Protein AF-R6FFI5-F1 (afdb_monomer_lite)

Secondary structure (DSSP, 8-state):
--SEEEEEEE--SS--TTTT-HHHH-SEEEEEETTS-HHHHHHHHHHHHTT--SSTT---GGGEEEEEEETTEEEEEESSPPPGGG-----TT-EEE---HHHHHHHSSSSPEEE------HHHHHHH--

Radius of gyration: 14.9 Å; chains: 1; bounding box: 35×37×43 Å

Sequence (130 aa):
MRNFELGFVLRSAGSDCSNNGPTSKYDFLYVFRESVSKEQIREWLKEKSAKNTGDRFDALEDKCVYLKKSNNYVWAEMVFKRPDNEGHYCAGGNYICSSDASFIDMVGHSYPISVHDRFETWPEYNALSI

pLDDT: mean 76.28, std 14.96, range [39.16, 94.0]

Structure (mmCIF, N/CA/C/O backbone):
data_AF-R6FFI5-F1
#
_entry.id   AF-R6FFI5-F1
#
loop_
_atom_site.group_PDB
_atom_site.id
_atom_site.type_symbol
_atom_site.label_atom_id
_atom_site.label_alt_id
_atom_site.label_comp_id
_atom_site.label_asym_id
_atom_site.label_entity_id
_atom_site.label_seq_id
_atom_site.pdbx_PDB_ins_code
_atom_site.Cartn_x
_atom_site.Cartn_y
_atom_site.Cartn_z
_atom_site.occupancy
_atom_site.B_iso_or_equiv
_atom_site.auth_seq_id
_atom_site.auth_comp_id
_atom_site.auth_asym_id
_atom_site.auth_atom_id
_atom_site.pdbx_PDB_model_num
ATOM 1 N N . MET A 1 1 ? -16.836 -9.862 5.362 1.00 49.78 1 MET A N 1
ATOM 2 C CA . MET A 1 1 ? -15.719 -9.940 4.393 1.00 49.78 1 MET A CA 1
ATOM 3 C C . MET A 1 1 ? -14.641 -8.986 4.898 1.00 49.78 1 MET A C 1
ATOM 5 O O . MET A 1 1 ? -15.022 -7.915 5.355 1.00 49.78 1 MET A O 1
ATOM 9 N N . ARG A 1 2 ? -13.357 -9.371 4.956 1.00 63.06 2 ARG A N 1
ATOM 10 C CA . ARG A 1 2 ? -12.295 -8.440 5.389 1.00 63.06 2 ARG A CA 1
ATOM 11 C C . ARG A 1 2 ? -12.138 -7.334 4.338 1.00 63.06 2 ARG A C 1
ATOM 13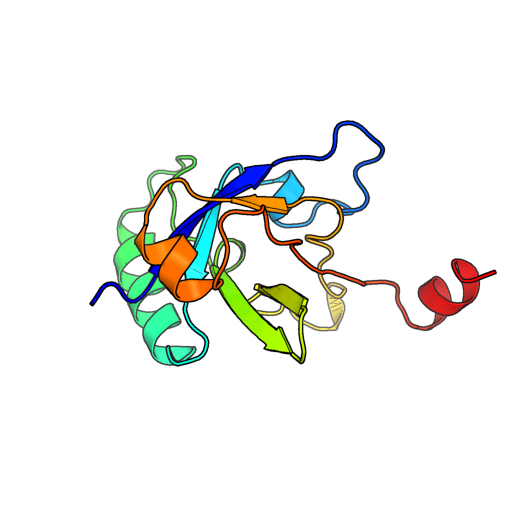 O O . ARG A 1 2 ? -12.159 -7.621 3.145 1.00 63.06 2 ARG A O 1
ATOM 20 N N . ASN A 1 3 ? -12.011 -6.084 4.788 1.00 76.62 3 ASN A N 1
ATOM 21 C CA . ASN A 1 3 ? -11.873 -4.913 3.907 1.00 76.62 3 ASN A CA 1
ATOM 22 C C . ASN A 1 3 ? -10.426 -4.694 3.428 1.00 76.62 3 ASN A C 1
ATOM 24 O O . ASN A 1 3 ? -10.195 -3.904 2.516 1.00 76.62 3 ASN A O 1
ATOM 28 N N . PHE A 1 4 ? -9.460 -5.383 4.038 1.00 83.00 4 PHE A N 1
ATOM 29 C CA . PHE A 1 4 ? -8.045 -5.318 3.691 1.00 83.00 4 PHE A CA 1
ATOM 30 C C . PHE A 1 4 ? -7.347 -6.638 4.025 1.00 83.00 4 PHE A C 1
ATOM 32 O O . PHE A 1 4 ? -7.842 -7.398 4.860 1.00 83.00 4 PHE A O 1
ATOM 39 N N . GLU A 1 5 ? -6.180 -6.860 3.426 1.00 86.06 5 GLU A N 1
ATOM 40 C CA . GLU A 1 5 ? -5.247 -7.927 3.798 1.00 86.06 5 GLU A CA 1
ATOM 41 C C . GLU A 1 5 ? -3.839 -7.378 4.049 1.00 86.06 5 GLU A C 1
ATOM 43 O O . GLU A 1 5 ? -3.500 -6.262 3.649 1.00 86.06 5 GLU A O 1
ATOM 48 N N . LEU A 1 6 ? -3.008 -8.182 4.712 1.00 86.44 6 LEU A N 1
ATOM 49 C CA . LEU A 1 6 ? -1.578 -7.912 4.839 1.00 86.44 6 LEU A CA 1
ATOM 50 C C . LEU A 1 6 ? -0.843 -8.441 3.604 1.00 86.44 6 LEU A C 1
ATOM 52 O O . LEU A 1 6 ? -0.884 -9.637 3.301 1.00 86.44 6 LEU A O 1
ATOM 56 N N . GLY A 1 7 ? -0.163 -7.534 2.907 1.00 87.31 7 GLY A N 1
ATOM 57 C CA . GLY A 1 7 ? 0.728 -7.849 1.800 1.00 87.31 7 GLY A CA 1
ATOM 58 C C . GLY A 1 7 ? 2.185 -7.696 2.223 1.00 87.31 7 GLY A C 1
ATOM 59 O O . GLY A 1 7 ? 2.595 -6.608 2.610 1.00 87.31 7 GLY A O 1
ATOM 60 N N . PHE A 1 8 ? 2.971 -8.765 2.142 1.00 89.19 8 PHE A N 1
ATOM 61 C CA . PHE A 1 8 ? 4.402 -8.755 2.441 1.00 89.19 8 PHE A CA 1
ATOM 62 C C . PHE A 1 8 ? 5.194 -8.190 1.270 1.00 89.19 8 PHE A C 1
ATOM 64 O O . PHE A 1 8 ? 4.947 -8.548 0.118 1.00 89.19 8 PHE A O 1
ATOM 71 N N . VAL A 1 9 ? 6.164 -7.334 1.571 1.00 88.00 9 VAL A N 1
ATOM 72 C CA . VAL A 1 9 ? 7.019 -6.708 0.567 1.00 88.00 9 VAL A CA 1
ATOM 73 C C . VAL A 1 9 ? 8.205 -7.619 0.259 1.00 88.00 9 VAL A C 1
ATOM 75 O O . VAL A 1 9 ? 9.055 -7.885 1.109 1.00 88.00 9 VAL A O 1
ATOM 78 N N . LEU A 1 10 ? 8.278 -8.079 -0.986 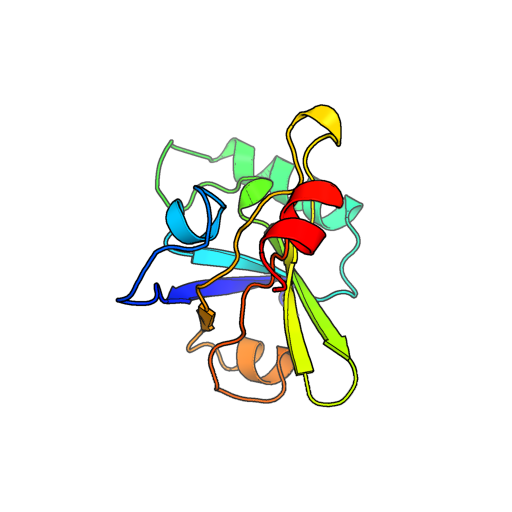1.00 85.69 10 LEU A N 1
ATOM 79 C CA . LEU A 1 10 ? 9.431 -8.761 -1.555 1.00 85.69 10 LEU A CA 1
ATOM 80 C C . LEU A 1 10 ? 10.333 -7.726 -2.220 1.00 85.69 10 LEU A C 1
ATOM 82 O O . LEU A 1 10 ? 9.968 -7.130 -3.239 1.00 85.69 10 LEU A O 1
ATOM 86 N N . ARG A 1 11 ? 11.514 -7.52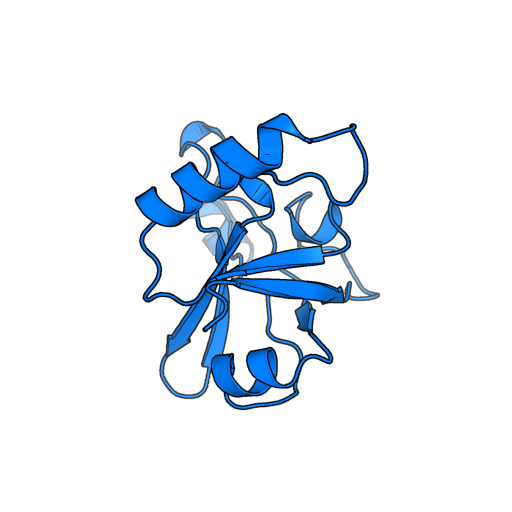2 -1.636 1.00 82.06 11 ARG A N 1
ATOM 87 C CA . ARG A 1 11 ? 12.497 -6.579 -2.162 1.00 82.06 11 ARG A CA 1
ATOM 88 C C . ARG A 1 11 ? 13.311 -7.217 -3.283 1.00 82.06 11 ARG A C 1
ATOM 90 O O . ARG A 1 11 ? 13.778 -8.347 -3.139 1.00 82.06 11 ARG A O 1
ATOM 97 N N . SER A 1 12 ? 13.470 -6.508 -4.397 1.00 71.81 12 SER A N 1
ATOM 98 C CA . SER A 1 12 ? 14.382 -6.931 -5.460 1.00 71.81 12 SER A CA 1
ATOM 99 C C . SER A 1 12 ? 15.818 -6.928 -4.927 1.00 71.81 12 SER A C 1
ATOM 101 O O . SER A 1 12 ? 16.227 -5.987 -4.255 1.00 71.81 12 SER A O 1
ATOM 103 N N . ALA A 1 13 ? 16.592 -7.975 -5.226 1.00 62.41 13 ALA A N 1
ATOM 104 C CA . ALA A 1 13 ? 17.998 -8.075 -4.818 1.00 62.41 13 ALA A CA 1
ATOM 105 C C . ALA A 1 13 ? 18.937 -7.152 -5.627 1.00 62.41 13 ALA A C 1
ATOM 107 O O . ALA A 1 13 ? 20.131 -7.090 -5.342 1.00 62.41 13 ALA A O 1
ATOM 108 N N . GLY A 1 14 ? 18.411 -6.494 -6.668 1.00 65.25 14 GLY A N 1
ATOM 109 C CA . GLY A 1 14 ? 19.143 -5.552 -7.512 1.00 65.25 14 GLY A CA 1
ATOM 110 C C . GLY A 1 14 ? 19.199 -4.137 -6.930 1.00 65.25 14 GLY A C 1
ATOM 111 O O . GLY A 1 14 ? 19.227 -3.939 -5.720 1.00 65.25 14 GLY A O 1
ATOM 112 N N . SER A 1 15 ? 19.227 -3.135 -7.811 1.00 57.03 15 SER A N 1
ATOM 113 C CA . SER A 1 15 ? 19.163 -1.731 -7.398 1.00 57.03 15 SER A CA 1
ATOM 114 C C . SER A 1 15 ? 17.775 -1.409 -6.840 1.00 57.03 15 SER A C 1
ATOM 116 O O . SER A 1 15 ? 16.761 -1.717 -7.470 1.00 57.03 15 SER A O 1
ATOM 118 N N . ASP A 1 16 ? 17.738 -0.812 -5.650 1.00 59.03 16 ASP A N 1
ATOM 119 C CA . ASP A 1 16 ? 16.510 -0.299 -5.057 1.00 59.03 16 ASP A CA 1
ATOM 120 C C . ASP A 1 16 ? 16.082 0.978 -5.791 1.00 59.03 16 ASP A C 1
ATOM 122 O O . ASP A 1 16 ? 16.494 2.089 -5.456 1.00 59.03 16 ASP A O 1
ATOM 126 N N . CYS A 1 17 ? 15.246 0.809 -6.814 1.00 57.31 17 CYS A N 1
ATOM 127 C CA . CYS A 1 17 ? 14.671 1.918 -7.571 1.00 57.31 17 CYS A CA 1
ATOM 128 C C . CYS A 1 17 ? 13.511 2.615 -6.832 1.00 57.31 17 CYS A C 1
ATOM 130 O O . CYS A 1 17 ? 12.842 3.462 -7.422 1.00 57.31 17 CYS A O 1
ATOM 132 N N . SER A 1 18 ? 13.266 2.291 -5.554 1.00 61.22 18 SER A N 1
ATOM 133 C CA . SER A 1 18 ? 12.182 2.906 -4.780 1.00 61.22 18 SER A CA 1
ATOM 134 C C . SER A 1 18 ? 12.526 4.305 -4.269 1.00 61.22 18 SER A C 1
ATOM 136 O O . SER A 1 18 ? 11.666 4.990 -3.738 1.00 61.22 18 SER A O 1
ATOM 138 N N . ASN A 1 19 ? 13.770 4.782 -4.361 1.00 63.09 19 ASN A N 1
ATOM 139 C CA . ASN A 1 19 ? 14.110 6.143 -3.914 1.00 63.09 19 ASN A CA 1
ATOM 140 C C . ASN A 1 19 ? 13.559 6.479 -2.495 1.00 63.09 19 ASN A C 1
ATOM 142 O O . ASN A 1 19 ? 12.991 7.545 -2.257 1.00 63.09 19 ASN A O 1
ATOM 146 N N . ASN A 1 20 ? 13.669 5.534 -1.548 1.00 66.50 20 ASN A N 1
ATOM 147 C CA . ASN A 1 20 ? 13.106 5.610 -0.188 1.00 66.50 20 ASN A CA 1
ATOM 148 C C . ASN A 1 20 ? 11.562 5.600 -0.079 1.00 66.50 20 ASN A C 1
ATOM 150 O O . ASN A 1 20 ? 11.006 6.159 0.879 1.00 66.50 20 ASN A O 1
ATOM 154 N N . GLY A 1 21 ? 10.831 4.995 -1.015 1.00 72.38 21 GLY A N 1
ATOM 155 C CA . GLY A 1 21 ? 9.383 4.813 -0.886 1.00 72.38 21 GLY A CA 1
ATOM 156 C C . GLY A 1 21 ? 8.944 3.790 0.176 1.00 72.38 21 GLY A C 1
ATOM 157 O O . GLY A 1 21 ? 9.759 3.142 0.832 1.00 72.38 21 GLY A O 1
ATOM 158 N N . PRO A 1 22 ? 7.627 3.620 0.377 1.00 78.12 22 PRO A N 1
ATOM 159 C CA . PRO A 1 22 ? 7.074 2.675 1.351 1.00 78.12 22 PRO A CA 1
ATOM 160 C C . PRO A 1 22 ? 7.632 1.246 1.292 1.00 78.12 22 PRO A C 1
ATOM 162 O O . PRO A 1 22 ? 7.837 0.633 2.335 1.00 78.12 22 PRO A O 1
ATOM 165 N N . THR A 1 23 ? 7.924 0.709 0.105 1.00 80.19 23 THR A N 1
ATOM 166 C CA . THR A 1 23 ? 8.422 -0.672 -0.048 1.00 80.19 23 THR A CA 1
ATOM 167 C C . THR A 1 23 ? 9.902 -0.850 0.307 1.00 80.19 23 THR A C 1
ATOM 169 O O . THR A 1 23 ? 10.320 -1.968 0.601 1.00 80.19 23 THR A O 1
ATOM 172 N N . SER A 1 24 ? 10.714 0.211 0.349 1.00 76.94 24 SER A N 1
ATOM 173 C CA . SER A 1 24 ? 12.053 0.120 0.955 1.00 76.94 24 SER A CA 1
ATOM 174 C C . SER A 1 24 ? 11.981 0.196 2.476 1.00 76.94 24 SER A C 1
ATOM 176 O O . SER A 1 24 ? 12.711 -0.517 3.163 1.00 76.94 24 SER A O 1
ATOM 178 N N . LYS A 1 25 ? 11.037 0.976 3.012 1.00 79.94 25 LYS A N 1
ATOM 179 C CA . LYS A 1 25 ? 10.879 1.233 4.454 1.00 79.94 25 LYS A CA 1
ATOM 180 C C . LYS A 1 25 ? 10.160 0.128 5.222 1.00 79.94 25 LYS A C 1
ATOM 182 O O . LYS A 1 25 ? 10.494 -0.119 6.379 1.00 79.94 25 LYS A O 1
ATOM 187 N N . TYR A 1 26 ? 9.171 -0.518 4.611 1.00 86.81 26 TYR A N 1
ATOM 188 C CA . TYR A 1 26 ? 8.258 -1.422 5.308 1.00 86.81 26 TYR A CA 1
ATOM 189 C C . TYR A 1 26 ? 8.307 -2.840 4.745 1.00 86.81 26 TYR A C 1
ATOM 191 O O . TYR A 1 26 ? 8.337 -3.047 3.537 1.00 86.81 26 TYR A O 1
ATOM 199 N N . ASP A 1 27 ? 8.272 -3.827 5.642 1.00 89.06 27 ASP A N 1
ATOM 200 C CA . ASP A 1 27 ? 8.240 -5.252 5.278 1.00 89.06 27 ASP A CA 1
ATOM 201 C C . ASP A 1 27 ? 6.847 -5.732 4.855 1.00 89.06 27 ASP A C 1
ATOM 203 O O . ASP A 1 27 ? 6.694 -6.833 4.326 1.00 89.06 27 ASP A O 1
ATOM 207 N N . PHE A 1 28 ? 5.814 -4.933 5.114 1.00 90.62 28 PHE A N 1
ATOM 208 C CA . PHE A 1 28 ? 4.451 -5.216 4.695 1.00 90.62 28 PHE A CA 1
ATOM 209 C C . PHE A 1 28 ? 3.670 -3.916 4.481 1.00 90.62 28 PHE A C 1
ATOM 211 O O . PHE A 1 28 ? 4.012 -2.858 5.016 1.00 90.62 28 PHE A O 1
ATOM 218 N N . LEU A 1 29 ? 2.586 -4.035 3.725 1.00 90.56 29 LEU A N 1
ATOM 219 C CA . LEU A 1 29 ? 1.621 -2.987 3.433 1.00 90.56 29 LEU A CA 1
ATOM 220 C C . LEU A 1 29 ? 0.202 -3.518 3.686 1.00 90.56 29 LEU A C 1
ATOM 222 O O . LEU A 1 29 ? -0.062 -4.721 3.612 1.00 90.56 29 LEU A O 1
ATOM 226 N N . TYR A 1 30 ? -0.714 -2.609 3.996 1.00 92.06 30 TYR A N 1
ATOM 227 C CA . TYR A 1 30 ? -2.141 -2.874 4.121 1.00 92.06 30 TYR A CA 1
ATOM 228 C C . TYR A 1 30 ? -2.794 -2.732 2.744 1.00 92.06 30 TYR A C 1
ATOM 230 O O . TYR A 1 30 ? -2.875 -1.630 2.199 1.00 92.06 30 TYR A O 1
ATOM 238 N N . VAL A 1 31 ? -3.234 -3.857 2.177 1.00 90.94 31 VAL A N 1
ATOM 239 C CA . VAL A 1 31 ? -3.789 -3.944 0.822 1.00 90.94 31 VAL A CA 1
ATOM 240 C C . VAL A 1 31 ? -5.310 -3.898 0.890 1.00 90.94 31 VAL A C 1
ATOM 242 O O . VAL A 1 31 ? -5.948 -4.838 1.361 1.00 90.94 31 VAL A O 1
ATOM 245 N N . PHE A 1 32 ? -5.891 -2.810 0.401 1.00 91.12 32 PHE A N 1
ATOM 246 C CA . PHE A 1 32 ? -7.329 -2.572 0.350 1.00 91.12 32 PHE A CA 1
ATOM 247 C C . PHE A 1 32 ? -7.885 -2.853 -1.048 1.00 91.12 32 PHE A C 1
ATOM 249 O O . PHE A 1 32 ? -7.234 -2.604 -2.067 1.00 91.12 32 PHE A O 1
ATOM 256 N N . ARG A 1 33 ? -9.136 -3.324 -1.112 1.00 86.81 33 ARG A N 1
ATOM 257 C CA . ARG A 1 33 ? -9.888 -3.373 -2.375 1.00 86.81 33 ARG A CA 1
ATOM 258 C C . ARG A 1 33 ? -10.251 -1.953 -2.810 1.00 86.81 33 ARG A C 1
ATOM 260 O O . ARG A 1 33 ? -10.580 -1.122 -1.971 1.00 86.81 33 ARG A O 1
ATOM 267 N N . GLU A 1 34 ? -10.292 -1.706 -4.117 1.00 85.56 34 GLU A N 1
ATOM 268 C CA . GLU A 1 34 ? -10.723 -0.413 -4.679 1.00 85.56 34 GLU A CA 1
ATOM 269 C C . GLU A 1 34 ? -12.155 -0.016 -4.275 1.00 85.56 34 GLU A C 1
ATOM 271 O O . GLU A 1 34 ? -12.484 1.164 -4.226 1.00 85.56 34 GLU A O 1
ATOM 276 N N . SER A 1 35 ? -13.005 -0.988 -3.933 1.00 88.50 35 SER A N 1
ATOM 277 C CA . SER A 1 35 ? -14.365 -0.737 -3.445 1.00 88.50 35 SER A CA 1
ATOM 278 C C . SER A 1 35 ? -14.425 -0.097 -2.052 1.00 88.50 35 SER A C 1
ATOM 280 O O . SER A 1 35 ? -15.501 0.325 -1.638 1.00 88.50 35 SER A O 1
ATOM 282 N N . VAL A 1 36 ? -13.322 -0.085 -1.297 1.00 91.56 36 VAL A N 1
ATOM 283 C CA . VAL A 1 36 ? -13.258 0.536 0.033 1.00 91.56 36 VAL A CA 1
ATOM 284 C C . VAL A 1 36 ? -12.956 2.020 -0.141 1.00 91.56 36 VAL A C 1
ATOM 286 O O . VAL A 1 36 ? -11.973 2.377 -0.785 1.00 91.56 36 VAL A O 1
ATOM 289 N N . SER A 1 37 ? -13.791 2.893 0.422 1.00 92.75 37 SER A N 1
ATOM 290 C CA . SER A 1 37 ? -13.610 4.338 0.257 1.00 92.75 37 SER A CA 1
ATOM 291 C C . SER A 1 37 ? -12.429 4.860 1.087 1.00 92.75 37 SER A C 1
ATOM 293 O O . SER A 1 37 ? -12.082 4.303 2.132 1.00 92.75 37 SER A O 1
ATOM 295 N N . LYS A 1 38 ? -11.825 5.980 0.664 1.00 92.31 38 LYS A N 1
ATOM 296 C CA . LYS A 1 38 ? -10.717 6.604 1.412 1.00 92.31 38 LYS A CA 1
ATOM 297 C C . LYS A 1 38 ? -11.142 7.011 2.824 1.00 92.31 38 LYS A C 1
ATOM 299 O O . LYS A 1 38 ? -10.330 6.958 3.741 1.00 92.31 38 LYS A O 1
ATOM 304 N N . GLU A 1 39 ? -12.398 7.405 3.002 1.00 93.50 39 GLU A N 1
ATOM 305 C CA . GLU A 1 39 ? -12.990 7.780 4.288 1.00 93.50 39 GLU A CA 1
ATOM 306 C C . GLU A 1 39 ? -13.027 6.576 5.232 1.00 93.50 39 GLU A C 1
ATOM 308 O O . GLU A 1 39 ? -12.543 6.678 6.356 1.00 93.50 39 GLU A O 1
ATOM 313 N N . GLN A 1 40 ? -13.475 5.413 4.744 1.00 93.75 40 GLN A N 1
ATOM 314 C CA . GLN A 1 40 ? -13.472 4.172 5.527 1.00 93.75 40 GLN A CA 1
ATOM 315 C C . GLN A 1 40 ? -12.051 3.763 5.941 1.00 93.75 40 GLN A C 1
ATOM 317 O O . GLN A 1 40 ? -11.829 3.309 7.064 1.00 93.75 40 GLN A O 1
ATOM 322 N N . ILE A 1 41 ? -11.068 3.949 5.054 1.00 94.00 41 ILE A N 1
ATOM 323 C CA . ILE A 1 41 ? -9.660 3.667 5.367 1.00 94.00 41 ILE A CA 1
ATOM 324 C C . ILE A 1 41 ? -9.129 4.650 6.418 1.00 94.00 41 ILE A C 1
ATOM 326 O O . ILE A 1 41 ? -8.410 4.234 7.325 1.00 94.00 41 ILE A O 1
ATOM 330 N N . ARG A 1 42 ? -9.501 5.936 6.349 1.00 93.94 42 ARG A N 1
ATOM 331 C CA . ARG A 1 42 ? -9.123 6.934 7.366 1.00 93.94 42 ARG A CA 1
ATOM 332 C C . ARG A 1 42 ? -9.717 6.627 8.734 1.00 93.94 42 ARG A C 1
ATOM 334 O O . ARG A 1 42 ? -9.020 6.767 9.735 1.00 93.94 42 ARG A O 1
ATOM 341 N N . GLU A 1 43 ? -10.975 6.205 8.789 1.00 93.44 43 GLU A N 1
ATOM 342 C CA . GLU A 1 43 ? -11.613 5.783 10.040 1.00 93.44 43 GLU A CA 1
ATOM 343 C C . GLU A 1 43 ? -10.886 4.578 10.643 1.00 93.44 43 GLU A C 1
ATOM 345 O O . GLU A 1 43 ? -10.479 4.618 11.805 1.00 93.44 43 GLU A O 1
ATOM 350 N N . TRP A 1 44 ? -10.607 3.561 9.824 1.00 92.94 44 TRP A N 1
ATOM 351 C CA . TRP A 1 44 ? -9.821 2.400 10.240 1.00 92.94 44 TRP A CA 1
ATOM 352 C C . TRP A 1 44 ? -8.419 2.791 10.737 1.00 92.94 44 TRP A C 1
ATOM 354 O O . TRP A 1 44 ? -7.977 2.321 11.788 1.00 92.94 44 TRP A O 1
ATOM 364 N N . LEU A 1 45 ? -7.732 3.690 10.024 1.00 93.31 45 LEU A N 1
ATOM 365 C CA . LEU A 1 45 ? -6.427 4.209 10.427 1.00 93.31 45 LEU A CA 1
ATOM 366 C C . LEU A 1 45 ? -6.506 4.947 11.759 1.00 93.31 45 LEU A C 1
ATOM 368 O O . LEU A 1 45 ? -5.645 4.739 12.606 1.00 93.31 45 LEU A O 1
ATOM 372 N N . LYS A 1 46 ? -7.531 5.771 11.988 1.00 92.69 46 LYS A N 1
ATOM 373 C CA . LYS A 1 46 ? -7.720 6.487 13.258 1.00 92.69 46 LYS A CA 1
ATOM 374 C C . LYS A 1 46 ? -7.877 5.516 14.431 1.00 92.69 46 LYS A C 1
ATOM 376 O O . LYS A 1 46 ? -7.274 5.718 15.481 1.00 92.69 46 LYS A O 1
ATOM 381 N N . GLU A 1 47 ? -8.644 4.444 14.249 1.00 91.12 47 GLU A N 1
ATOM 382 C CA . GLU A 1 47 ? -8.840 3.422 15.283 1.00 91.12 47 GLU A CA 1
ATOM 383 C C . GLU A 1 47 ? -7.576 2.600 15.564 1.00 91.12 47 GLU A C 1
ATOM 385 O O . GLU A 1 47 ? -7.305 2.236 16.712 1.00 91.12 47 GLU A O 1
ATOM 390 N N . LYS A 1 48 ? -6.813 2.270 14.517 1.00 90.12 48 LYS A N 1
ATOM 391 C CA . LYS A 1 48 ? -5.608 1.441 14.632 1.00 90.12 48 LYS A CA 1
ATOM 392 C C . LYS A 1 48 ? -4.394 2.229 15.092 1.00 90.12 48 LYS A C 1
ATOM 394 O O . LYS A 1 48 ? -3.686 1.749 15.970 1.00 90.12 48 LYS A O 1
ATOM 399 N N . SER A 1 49 ? -4.202 3.437 14.571 1.00 89.62 49 SER A N 1
ATOM 400 C CA . SER A 1 49 ? -3.082 4.309 14.937 1.00 89.62 49 SER A CA 1
ATOM 401 C C . SER A 1 49 ? -3.095 4.702 16.414 1.00 89.62 49 SER A C 1
ATOM 403 O O . SER A 1 49 ? -2.037 4.849 17.014 1.00 89.62 49 SER A O 1
ATOM 405 N N . ALA A 1 50 ? -4.273 4.758 17.047 1.00 89.44 50 ALA A N 1
ATOM 406 C CA . ALA A 1 50 ? -4.402 4.946 18.494 1.00 89.44 50 ALA A CA 1
ATOM 407 C C . ALA A 1 50 ? -3.766 3.815 19.332 1.00 89.44 50 ALA A C 1
ATOM 409 O O . ALA A 1 50 ? -3.574 3.973 20.535 1.00 89.44 50 ALA A O 1
ATOM 410 N N . LYS A 1 51 ? -3.469 2.669 18.709 1.00 89.88 51 LYS A N 1
ATOM 411 C CA . LYS A 1 51 ? -2.825 1.501 19.326 1.00 89.88 51 LYS A CA 1
ATOM 412 C C . LYS A 1 51 ? -1.397 1.293 18.826 1.00 89.88 51 LYS A C 1
ATOM 414 O O . LYS A 1 51 ? -0.811 0.263 19.147 1.00 89.88 51 LYS A O 1
ATOM 419 N N . ASN A 1 52 ? -0.867 2.224 18.034 1.00 90.50 52 ASN A N 1
ATOM 420 C CA . ASN A 1 52 ? 0.509 2.157 17.568 1.00 90.50 52 ASN A CA 1
ATOM 421 C C . ASN A 1 52 ? 1.457 2.203 18.767 1.00 90.50 52 ASN A C 1
ATOM 423 O O . ASN A 1 52 ? 1.259 2.971 19.712 1.00 90.50 52 ASN A O 1
ATOM 427 N N . THR A 1 53 ? 2.483 1.366 18.718 1.00 89.88 53 THR A N 1
ATOM 428 C CA . THR A 1 53 ? 3.473 1.222 19.793 1.00 89.88 53 THR A CA 1
ATOM 429 C C . THR A 1 53 ? 4.872 1.635 19.339 1.00 89.88 53 THR A C 1
ATOM 431 O O . THR A 1 53 ? 5.813 1.578 20.131 1.00 89.88 53 THR A O 1
ATOM 434 N N . GLY A 1 54 ? 5.018 2.073 18.084 1.00 84.31 54 GLY A N 1
ATOM 435 C CA . GLY A 1 54 ? 6.309 2.272 17.434 1.00 84.31 54 GLY A CA 1
ATOM 436 C C . GLY A 1 54 ? 6.873 0.983 16.835 1.00 84.31 54 GLY A C 1
ATOM 437 O O . GLY A 1 54 ? 8.050 0.947 16.473 1.00 84.31 54 GLY A O 1
ATOM 438 N N . ASP A 1 55 ? 6.077 -0.088 16.759 1.00 86.88 55 ASP A N 1
ATOM 439 C CA . ASP A 1 55 ? 6.513 -1.353 16.184 1.00 86.88 55 ASP A CA 1
ATOM 440 C C . ASP A 1 55 ? 6.303 -1.400 14.662 1.00 86.88 55 ASP A C 1
ATOM 442 O O . ASP A 1 55 ? 5.683 -0.537 14.030 1.00 86.88 55 ASP A O 1
ATOM 446 N N . ARG A 1 56 ? 6.850 -2.441 14.025 1.00 81.12 56 ARG A N 1
ATOM 447 C CA . ARG A 1 56 ? 6.741 -2.586 12.569 1.00 81.12 56 ARG A CA 1
ATOM 448 C C . ARG A 1 56 ? 5.293 -2.722 12.091 1.00 81.12 56 ARG A C 1
ATOM 450 O O . ARG A 1 56 ? 5.041 -2.398 10.936 1.00 81.12 56 ARG A O 1
ATOM 457 N N . PHE A 1 57 ? 4.365 -3.176 12.935 1.00 83.81 57 PHE A N 1
ATOM 458 C CA . PHE A 1 57 ? 2.948 -3.402 12.642 1.00 83.81 57 PHE A CA 1
ATOM 459 C C . PHE A 1 57 ? 2.071 -2.151 12.747 1.00 83.81 57 PHE A C 1
ATOM 461 O O . PHE A 1 57 ? 0.909 -2.200 12.342 1.00 83.81 57 PHE A O 1
ATOM 468 N N . ASP A 1 58 ? 2.626 -1.022 13.186 1.00 89.31 58 ASP A N 1
ATOM 469 C CA . ASP A 1 58 ? 1.912 0.251 13.272 1.00 89.31 58 ASP A CA 1
ATOM 470 C C . ASP A 1 58 ? 1.149 0.590 11.981 1.00 89.31 58 ASP A C 1
ATOM 472 O O . ASP A 1 58 ? 1.668 0.453 10.862 1.00 89.31 58 ASP A O 1
ATOM 476 N N . ALA A 1 59 ? -0.096 1.038 12.144 1.00 90.50 59 ALA A N 1
ATOM 477 C CA . ALA A 1 59 ? -0.964 1.447 11.050 1.00 90.50 59 ALA A CA 1
ATOM 478 C C . ALA A 1 59 ? -0.668 2.904 10.679 1.00 90.50 59 ALA A C 1
ATOM 480 O O . ALA A 1 59 ? -0.947 3.818 11.458 1.00 90.50 59 ALA A O 1
ATOM 481 N N . LEU A 1 60 ? -0.078 3.100 9.499 1.00 90.69 60 LEU A N 1
ATOM 482 C CA . LEU A 1 60 ? 0.354 4.393 8.969 1.00 90.69 60 LEU A CA 1
ATOM 483 C C . LEU A 1 60 ? -0.271 4.624 7.589 1.00 90.69 60 LEU A C 1
ATOM 485 O O . LEU A 1 60 ? -0.490 3.673 6.833 1.00 90.69 60 LEU A O 1
ATOM 489 N N . GLU A 1 61 ? -0.543 5.885 7.245 1.00 89.31 61 GLU A N 1
ATOM 490 C CA . GLU A 1 61 ? -1.112 6.251 5.938 1.00 89.31 61 GLU A CA 1
ATOM 491 C C . GLU A 1 61 ? -0.239 5.771 4.772 1.00 89.31 61 GLU A C 1
ATOM 493 O O . GLU A 1 61 ? -0.752 5.241 3.787 1.00 89.31 61 GLU A O 1
ATOM 498 N N . ASP A 1 62 ? 1.083 5.867 4.912 1.00 85.12 62 ASP A N 1
ATOM 499 C CA . ASP A 1 62 ? 2.045 5.433 3.901 1.00 85.12 62 ASP A CA 1
ATOM 500 C C . ASP A 1 62 ? 2.277 3.914 3.862 1.00 85.12 62 ASP A C 1
ATOM 502 O O . ASP A 1 62 ? 3.071 3.445 3.051 1.00 85.12 62 ASP A O 1
ATOM 506 N N . LYS A 1 63 ? 1.534 3.132 4.657 1.00 89.69 63 LYS A N 1
ATOM 507 C CA . LYS A 1 63 ? 1.415 1.675 4.496 1.00 89.69 63 LYS A CA 1
ATOM 508 C C . LYS A 1 63 ? 0.146 1.243 3.762 1.00 89.69 63 LYS A C 1
ATOM 510 O O . LYS A 1 63 ? -0.052 0.046 3.578 1.00 89.69 63 LYS A O 1
ATOM 515 N N . CYS A 1 64 ? -0.735 2.164 3.374 1.00 90.88 64 CYS A N 1
ATOM 516 C CA . CYS A 1 64 ? -2.026 1.822 2.776 1.00 90.88 64 CYS A CA 1
ATOM 517 C C . CYS A 1 64 ? -1.963 1.857 1.243 1.00 90.88 64 CYS A C 1
ATOM 519 O O . CYS A 1 64 ? -1.697 2.908 0.654 1.00 90.88 64 CYS A O 1
ATOM 521 N N . VAL A 1 65 ? -2.288 0.734 0.595 1.00 88.62 65 VAL A N 1
ATOM 522 C CA . VAL A 1 65 ? -2.357 0.609 -0.871 1.00 88.62 65 VAL A CA 1
ATOM 523 C C . VAL A 1 65 ? -3.710 0.072 -1.332 1.00 88.62 65 VAL A C 1
ATOM 525 O O . VAL A 1 65 ? -4.310 -0.776 -0.678 1.00 88.62 65 VAL A O 1
ATOM 528 N N . TYR A 1 66 ? -4.183 0.542 -2.480 1.00 88.38 66 TYR A N 1
ATOM 529 C CA . TYR A 1 66 ? -5.251 -0.075 -3.247 1.00 88.38 66 TYR A CA 1
ATOM 530 C C . TYR A 1 66 ? -4.699 -1.126 -4.186 1.00 88.38 66 TYR A C 1
ATOM 532 O O . TYR A 1 66 ? -3.679 -0.915 -4.839 1.00 88.38 66 TYR A O 1
ATOM 540 N N . LEU A 1 67 ? -5.451 -2.205 -4.339 1.00 85.06 67 LEU A N 1
ATOM 541 C CA . LEU A 1 67 ? -5.279 -3.098 -5.466 1.00 85.06 67 LEU A CA 1
ATOM 542 C C . LEU A 1 67 ? -6.042 -2.569 -6.683 1.00 85.06 67 LEU A C 1
ATOM 544 O O . LEU A 1 67 ? -7.263 -2.403 -6.630 1.00 85.06 67 LEU A O 1
ATOM 548 N N . LYS A 1 68 ? -5.320 -2.334 -7.776 1.00 83.06 68 LYS A N 1
ATOM 549 C CA . LYS A 1 68 ? -5.852 -1.860 -9.053 1.00 83.06 68 LYS A CA 1
ATOM 550 C C . LYS A 1 68 ? -5.682 -2.921 -10.127 1.00 83.06 68 LYS A C 1
ATOM 552 O O . LYS A 1 68 ? -4.703 -3.667 -10.129 1.00 83.06 68 LYS A O 1
ATOM 557 N N . LYS A 1 69 ? -6.630 -2.965 -11.062 1.00 79.69 69 LYS A N 1
ATOM 558 C CA . LYS A 1 69 ? -6.608 -3.888 -12.196 1.00 79.69 69 LYS A CA 1
ATOM 559 C C . LYS A 1 69 ? -6.987 -3.163 -13.479 1.00 79.69 69 LYS A C 1
ATOM 561 O O . LYS A 1 69 ? -7.996 -2.469 -13.530 1.00 79.69 69 LYS A O 1
ATOM 566 N N . SER A 1 70 ? -6.191 -3.360 -14.522 1.00 79.25 70 SER A N 1
ATOM 567 C CA . SER A 1 70 ? -6.476 -2.880 -15.874 1.00 79.25 70 SER A CA 1
ATOM 568 C C . SER A 1 70 ? -5.955 -3.898 -16.877 1.00 79.25 70 SER A C 1
ATOM 570 O O . SER A 1 70 ? -4.802 -4.325 -16.799 1.00 79.25 70 SER A O 1
ATOM 572 N N . ASN A 1 71 ? -6.810 -4.315 -17.813 1.00 81.06 71 ASN A N 1
ATOM 573 C CA . ASN A 1 71 ? -6.531 -5.417 -18.736 1.00 81.06 71 ASN A CA 1
ATOM 574 C C . ASN A 1 71 ? -6.058 -6.681 -17.976 1.00 81.06 71 ASN A C 1
ATOM 576 O O . ASN A 1 71 ? -6.756 -7.167 -17.084 1.00 81.06 71 ASN A O 1
ATOM 580 N N . ASN A 1 72 ? -4.863 -7.187 -18.301 1.00 73.38 72 ASN A N 1
ATOM 581 C CA . ASN A 1 72 ? -4.221 -8.351 -17.673 1.00 73.38 72 ASN A CA 1
ATOM 582 C C . ASN A 1 72 ? -3.173 -7.966 -16.622 1.00 73.38 72 ASN A C 1
ATOM 584 O O . ASN A 1 72 ? -2.318 -8.778 -16.275 1.00 73.38 72 ASN A O 1
ATOM 588 N N . TYR A 1 73 ? -3.202 -6.720 -16.157 1.00 74.25 73 TYR A N 1
ATOM 589 C CA . TYR A 1 73 ? -2.195 -6.186 -15.264 1.00 74.25 73 TYR A CA 1
ATOM 590 C C . TYR A 1 73 ? -2.816 -5.749 -13.936 1.00 74.25 73 TYR A C 1
ATOM 592 O O . TYR A 1 73 ? -3.856 -5.084 -13.903 1.00 74.25 73 TYR A O 1
ATOM 600 N N . VAL A 1 74 ? -2.178 -6.156 -12.840 1.00 79.38 74 VAL A N 1
ATOM 601 C CA . VAL A 1 74 ? -2.602 -5.878 -11.467 1.00 79.38 74 VAL A CA 1
ATOM 602 C C . VAL A 1 74 ? -1.444 -5.217 -10.733 1.00 79.38 74 VAL A C 1
ATOM 604 O O . VAL A 1 74 ? -0.320 -5.717 -10.777 1.00 79.38 74 VAL A O 1
ATOM 607 N N . TRP A 1 75 ? -1.717 -4.107 -10.051 1.00 81.62 75 TRP A N 1
ATOM 608 C CA . TRP A 1 75 ? -0.711 -3.380 -9.278 1.00 81.62 75 TRP A CA 1
ATOM 609 C C . TRP A 1 75 ? -1.271 -2.850 -7.969 1.00 81.62 75 TRP A C 1
ATOM 611 O O . TRP A 1 75 ? -2.481 -2.674 -7.811 1.00 81.62 75 TRP A O 1
ATOM 621 N N . ALA A 1 76 ? -0.364 -2.582 -7.036 1.00 82.94 76 ALA A N 1
ATOM 622 C CA . ALA A 1 76 ? -0.672 -1.842 -5.825 1.00 82.94 76 ALA A CA 1
ATOM 623 C C . ALA A 1 76 ? -0.392 -0.343 -6.033 1.00 82.94 76 ALA A C 1
ATOM 625 O O . ALA A 1 76 ? 0.697 0.020 -6.474 1.00 82.94 76 ALA A O 1
ATOM 626 N N . GLU A 1 77 ? -1.368 0.512 -5.719 1.00 83.31 77 GLU A N 1
ATOM 627 C CA . GLU A 1 77 ? -1.282 1.982 -5.779 1.00 83.31 77 GLU A CA 1
ATOM 628 C C . GLU A 1 77 ? -1.477 2.579 -4.379 1.00 83.31 77 GLU A C 1
ATOM 630 O O . GLU A 1 77 ? -2.404 2.196 -3.674 1.00 83.31 77 GLU A O 1
ATOM 635 N N . MET A 1 78 ? -0.667 3.555 -3.968 1.00 84.06 78 MET A N 1
ATOM 636 C CA . MET A 1 78 ? -0.826 4.228 -2.670 1.00 84.06 78 MET A CA 1
ATOM 637 C C . MET A 1 78 ? -2.212 4.887 -2.499 1.00 84.06 78 MET A C 1
ATOM 639 O O . MET A 1 78 ? -2.670 5.649 -3.352 1.00 84.06 78 MET A O 1
ATOM 643 N N . VAL A 1 79 ? -2.871 4.651 -1.356 1.00 87.38 79 VAL A N 1
ATOM 644 C CA . VAL A 1 79 ? -4.197 5.230 -1.040 1.00 87.38 79 VAL A CA 1
ATOM 645 C C . VAL A 1 79 ? -4.101 6.745 -0.825 1.00 87.38 79 VAL A C 1
ATOM 647 O O . VAL A 1 79 ? -4.886 7.528 -1.388 1.00 87.38 79 VAL A O 1
ATOM 650 N N . PHE A 1 80 ? -3.140 7.151 0.008 1.00 84.69 80 PHE A N 1
ATOM 651 C CA . PHE A 1 80 ? -2.894 8.534 0.401 1.00 84.69 80 PHE A CA 1
ATOM 652 C C . PHE A 1 80 ? -1.621 9.021 -0.287 1.00 84.69 80 PHE A C 1
ATOM 654 O O . PHE A 1 80 ? -0.510 8.644 0.078 1.00 84.69 80 PHE A O 1
ATOM 661 N N . LYS A 1 81 ? -1.803 9.837 -1.329 1.00 69.75 81 LYS A N 1
ATOM 662 C CA . LYS A 1 81 ? -0.700 10.532 -1.993 1.00 69.75 81 LYS A CA 1
ATOM 663 C C . LYS A 1 81 ? -0.210 11.638 -1.064 1.00 69.75 81 LYS A C 1
ATOM 665 O O . LYS A 1 81 ? -1.033 12.335 -0.469 1.00 69.75 81 LYS A O 1
ATOM 670 N N . ARG A 1 82 ? 1.106 11.794 -0.938 1.00 62.38 82 ARG A N 1
ATOM 671 C CA . ARG A 1 82 ? 1.685 12.944 -0.237 1.00 62.38 82 ARG A CA 1
ATOM 672 C C . ARG A 1 82 ? 1.507 14.222 -1.078 1.00 62.38 82 ARG A C 1
ATOM 674 O O . ARG A 1 82 ? 1.232 14.104 -2.275 1.00 62.38 82 ARG A O 1
ATOM 681 N N . PRO A 1 83 ? 1.608 15.413 -0.465 1.00 58.09 83 PRO A N 1
ATOM 682 C CA . PRO A 1 83 ? 1.479 16.693 -1.159 1.00 58.09 83 PRO A CA 1
ATOM 683 C C . PRO A 1 83 ? 2.394 16.818 -2.388 1.00 58.09 83 PRO A C 1
ATOM 685 O O . PRO A 1 83 ? 3.525 16.338 -2.376 1.00 58.09 83 PRO A O 1
ATOM 688 N N . ASP A 1 84 ? 1.926 17.506 -3.435 1.00 53.53 84 ASP A N 1
ATOM 689 C CA . ASP A 1 84 ? 2.621 17.623 -4.732 1.00 53.53 84 ASP A CA 1
ATOM 690 C C . ASP A 1 84 ? 4.017 18.278 -4.641 1.00 53.53 84 ASP A C 1
ATOM 692 O O . ASP A 1 84 ? 4.868 18.074 -5.504 1.00 53.53 84 ASP A O 1
ATOM 696 N N . ASN A 1 85 ? 4.277 19.051 -3.582 1.00 51.97 85 ASN A N 1
ATOM 697 C CA . ASN A 1 85 ? 5.561 19.700 -3.301 1.00 51.97 85 ASN A CA 1
ATOM 698 C C . ASN A 1 85 ? 6.581 18.793 -2.587 1.00 51.97 85 ASN A C 1
ATOM 700 O O . ASN A 1 85 ? 7.722 19.208 -2.397 1.00 51.97 85 ASN A O 1
ATOM 704 N N . GLU A 1 86 ? 6.190 17.582 -2.189 1.00 49.00 86 GLU A N 1
ATOM 705 C CA . GLU A 1 86 ? 7.074 16.583 -1.572 1.00 49.00 86 GLU A CA 1
ATOM 706 C C . GLU A 1 86 ? 7.559 15.522 -2.580 1.00 49.00 86 GLU A C 1
ATOM 708 O O . GLU A 1 86 ? 8.225 14.564 -2.188 1.00 49.00 86 GLU A O 1
ATOM 713 N N . GLY A 1 87 ? 7.240 15.702 -3.871 1.00 48.59 87 GLY A N 1
ATOM 714 C CA . GLY A 1 87 ? 7.441 14.708 -4.930 1.00 48.59 87 GLY A CA 1
ATOM 715 C C . GLY A 1 87 ? 6.391 13.590 -4.877 1.00 48.59 87 GLY A C 1
ATOM 716 O O . GLY A 1 87 ? 5.824 13.305 -3.818 1.00 48.59 87 GLY A O 1
ATOM 717 N N . HIS A 1 88 ? 6.091 12.940 -6.012 1.00 48.09 88 HIS A N 1
ATOM 718 C CA . HIS A 1 88 ? 5.312 11.701 -5.939 1.00 48.09 88 HIS A CA 1
ATOM 719 C C . HIS A 1 88 ? 6.217 10.568 -5.454 1.00 48.09 88 HIS A C 1
ATOM 721 O O . HIS A 1 88 ? 7.399 10.484 -5.771 1.00 48.09 88 HIS A O 1
ATOM 727 N N . TYR A 1 89 ? 5.665 9.724 -4.598 1.00 51.28 89 TYR A N 1
ATOM 728 C CA . TYR A 1 89 ? 6.438 8.709 -3.905 1.00 51.28 89 TYR A CA 1
ATOM 729 C C . TYR A 1 89 ? 6.709 7.548 -4.845 1.00 51.28 89 TYR A C 1
ATOM 731 O O . TYR A 1 89 ? 5.796 7.095 -5.522 1.00 51.28 89 TYR A O 1
ATOM 739 N N . CYS A 1 90 ? 7.957 7.080 -4.856 1.00 51.59 90 CYS A N 1
ATOM 740 C CA . CYS A 1 90 ? 8.367 5.860 -5.524 1.00 51.59 90 CYS A CA 1
ATOM 741 C C . CYS A 1 90 ? 8.281 4.649 -4.577 1.00 51.59 90 CYS A C 1
ATOM 743 O O . CYS A 1 90 ? 9.287 4.225 -4.064 1.00 51.59 90 CYS A O 1
ATOM 745 N N . ALA A 1 91 ? 7.170 3.983 -4.297 1.00 47.06 91 ALA A N 1
ATOM 746 C CA . ALA A 1 91 ? 7.256 2.586 -3.804 1.00 47.06 91 ALA A CA 1
ATOM 747 C C . ALA A 1 91 ? 7.766 1.554 -4.871 1.00 47.06 91 ALA A C 1
ATOM 749 O O . ALA A 1 91 ? 7.716 0.339 -4.644 1.00 47.06 91 ALA A O 1
ATOM 750 N N . GLY A 1 92 ? 8.283 2.015 -6.019 1.00 55.44 92 GLY A N 1
ATOM 751 C CA . GLY A 1 92 ? 8.542 1.224 -7.221 1.00 55.44 92 GLY A CA 1
ATOM 752 C C . GLY A 1 92 ? 9.819 0.386 -7.175 1.00 55.44 92 GLY A C 1
ATOM 753 O O . GLY A 1 92 ? 10.845 0.811 -6.661 1.00 55.44 92 GLY A O 1
ATOM 754 N N . GLY A 1 93 ? 9.760 -0.819 -7.746 1.00 58.50 93 GLY A N 1
ATOM 755 C CA . GLY A 1 93 ? 10.902 -1.743 -7.887 1.00 58.50 93 GLY A CA 1
ATOM 756 C C . GLY A 1 93 ? 10.783 -3.028 -7.063 1.00 58.50 93 GLY A C 1
ATOM 757 O O . GLY A 1 93 ? 11.528 -3.981 -7.290 1.00 58.50 93 GLY A O 1
ATOM 758 N N . ASN A 1 94 ? 9.805 -3.075 -6.157 1.00 75.81 94 ASN A N 1
ATOM 759 C CA . ASN A 1 94 ? 9.533 -4.212 -5.285 1.00 75.81 94 ASN A CA 1
ATOM 760 C C . ASN A 1 94 ? 8.133 -4.784 -5.546 1.00 75.81 94 ASN A C 1
ATOM 762 O O . ASN A 1 94 ? 7.324 -4.224 -6.295 1.00 75.81 94 ASN A O 1
ATOM 766 N N . TYR A 1 95 ? 7.849 -5.922 -4.923 1.00 83.19 95 TYR A N 1
ATOM 767 C CA . TYR A 1 95 ? 6.602 -6.651 -5.122 1.00 83.19 95 TYR A CA 1
ATOM 768 C C . TYR A 1 95 ? 5.873 -6.840 -3.798 1.00 83.19 95 TYR A C 1
ATOM 770 O O . TYR A 1 95 ? 6.502 -6.915 -2.748 1.00 83.19 95 TYR A O 1
ATOM 778 N N . ILE A 1 96 ? 4.552 -6.963 -3.844 1.00 86.62 96 ILE A N 1
ATOM 779 C CA . ILE A 1 96 ? 3.741 -7.426 -2.722 1.00 86.62 96 ILE A CA 1
ATOM 780 C C . ILE A 1 96 ? 3.278 -8.849 -3.007 1.00 86.62 96 ILE A C 1
ATOM 782 O O . ILE A 1 96 ? 2.798 -9.149 -4.100 1.00 86.62 96 ILE A O 1
ATOM 786 N N . CYS A 1 97 ? 3.358 -9.722 -2.013 1.00 87.88 97 CYS A N 1
ATOM 787 C CA . CYS A 1 97 ? 2.715 -11.028 -2.047 1.00 87.88 97 CYS A CA 1
ATOM 788 C C . CYS A 1 97 ? 1.977 -11.312 -0.736 1.00 87.88 97 CYS A C 1
ATOM 790 O O . CYS A 1 97 ? 2.186 -10.657 0.283 1.00 87.88 97 CYS A O 1
ATOM 792 N N . SER A 1 98 ? 1.108 -12.313 -0.751 1.00 85.38 98 SER A N 1
ATOM 793 C CA . SER A 1 98 ? 0.516 -12.862 0.462 1.00 85.38 98 SER A CA 1
ATOM 794 C C . SER A 1 98 ? 0.263 -14.349 0.269 1.00 85.38 98 SER A C 1
ATOM 796 O O . SER A 1 98 ? 0.043 -14.805 -0.853 1.00 85.38 98 SER A O 1
ATOM 798 N N . SER A 1 99 ? 0.308 -15.101 1.365 1.00 79.62 99 SER A N 1
ATOM 799 C CA . SER A 1 99 ? -0.103 -16.505 1.401 1.00 79.62 99 SER A CA 1
ATOM 800 C C . SER A 1 99 ? -1.587 -16.682 1.748 1.00 79.62 99 SER A C 1
ATOM 802 O O . SER A 1 99 ? -2.071 -17.812 1.742 1.00 79.62 99 SER A O 1
ATOM 804 N N . ASP A 1 100 ? -2.318 -15.599 2.050 1.00 81.12 100 ASP A N 1
ATOM 805 C CA . ASP A 1 100 ? -3.757 -15.654 2.335 1.00 81.12 100 ASP A CA 1
ATOM 806 C C . ASP A 1 100 ? -4.551 -15.883 1.034 1.00 81.12 100 ASP A C 1
ATOM 808 O O . ASP A 1 100 ? -4.367 -15.178 0.040 1.00 81.12 100 ASP A O 1
ATOM 812 N N . ALA A 1 101 ? -5.468 -16.854 1.036 1.00 77.44 101 ALA A N 1
ATOM 813 C CA . ALA A 1 101 ? -6.327 -17.149 -0.114 1.00 77.44 101 ALA A CA 1
ATOM 814 C C . ALA A 1 101 ? -7.184 -15.939 -0.533 1.00 77.44 101 ALA A C 1
ATOM 816 O O . ALA A 1 101 ? -7.437 -15.734 -1.718 1.00 77.44 101 ALA A O 1
ATOM 817 N N . SER A 1 102 ? -7.540 -15.075 0.419 1.00 78.88 102 SER A N 1
ATOM 818 C CA . SER A 1 102 ? -8.292 -13.840 0.173 1.00 78.88 102 SER A CA 1
ATOM 819 C C . SER A 1 102 ? -7.509 -12.853 -0.701 1.00 78.88 102 SER A C 1
ATOM 821 O O . SER A 1 102 ? -8.107 -12.043 -1.410 1.00 78.88 102 SER A O 1
ATOM 823 N N . PHE A 1 103 ? -6.172 -12.922 -0.684 1.00 80.44 103 PHE A N 1
ATOM 824 C CA . PHE A 1 103 ? -5.317 -12.152 -1.586 1.00 80.44 103 PHE A CA 1
ATOM 825 C C . PHE A 1 103 ? -5.392 -12.683 -3.019 1.00 80.44 103 PHE A C 1
ATOM 827 O O . PHE A 1 103 ? -5.503 -11.890 -3.951 1.00 80.44 103 PHE A O 1
ATOM 834 N N . ILE A 1 104 ? -5.431 -14.007 -3.201 1.00 82.00 104 ILE A N 1
ATOM 835 C CA . ILE A 1 104 ? -5.649 -14.627 -4.518 1.00 82.00 104 ILE A CA 1
ATOM 836 C C . ILE A 1 104 ? -7.024 -14.224 -5.062 1.00 82.00 104 ILE A C 1
ATOM 838 O O . ILE A 1 104 ? -7.120 -13.851 -6.227 1.00 82.00 104 ILE A O 1
ATOM 842 N N . ASP A 1 105 ? -8.059 -14.193 -4.219 1.00 82.38 105 ASP A N 1
ATOM 843 C CA . ASP A 1 105 ? -9.396 -13.721 -4.609 1.00 82.38 105 ASP A CA 1
ATOM 844 C C . ASP A 1 105 ? -9.420 -12.232 -4.992 1.00 82.38 105 ASP A C 1
ATOM 846 O O . ASP A 1 105 ? -10.261 -11.794 -5.779 1.00 82.38 105 ASP A O 1
ATOM 850 N N . MET A 1 106 ? -8.527 -11.422 -4.415 1.00 78.94 106 MET A N 1
ATOM 851 C CA . MET A 1 106 ? -8.392 -10.002 -4.751 1.00 78.94 106 MET A CA 1
ATOM 852 C C . MET A 1 106 ? -7.634 -9.782 -6.061 1.00 78.94 106 MET A C 1
ATOM 854 O O . MET A 1 106 ? -8.054 -8.977 -6.889 1.00 78.94 106 MET A O 1
ATOM 858 N N . VAL A 1 107 ? -6.521 -10.489 -6.242 1.00 79.69 107 VAL A N 1
ATOM 859 C CA . VAL A 1 107 ? -5.577 -10.303 -7.352 1.00 79.69 107 VAL A CA 1
ATOM 860 C C . VAL A 1 107 ? -5.985 -11.108 -8.590 1.00 79.69 107 VAL A C 1
ATOM 862 O O . VAL A 1 107 ? -5.755 -10.689 -9.725 1.00 79.69 107 VAL A O 1
ATOM 865 N N . GLY A 1 108 ? -6.639 -12.250 -8.394 1.00 80.25 108 GLY A N 1
ATOM 866 C CA . GLY A 1 108 ? -6.967 -13.224 -9.434 1.00 80.25 108 GLY A CA 1
ATOM 867 C C . GLY A 1 108 ? -5.810 -14.161 -9.800 1.00 80.25 108 GLY A C 1
ATOM 868 O O . GLY A 1 108 ? -5.942 -14.931 -10.748 1.00 80.25 108 GLY A O 1
ATOM 869 N N . HIS A 1 109 ? -4.682 -14.099 -9.083 1.00 81.69 109 HIS A N 1
ATOM 870 C CA . HIS A 1 109 ? -3.540 -15.006 -9.221 1.00 81.69 109 HIS A CA 1
ATOM 871 C C . HIS A 1 109 ? -2.699 -15.048 -7.937 1.00 81.69 109 HIS A C 1
ATOM 873 O O . HIS A 1 109 ? -2.850 -14.208 -7.054 1.00 81.69 109 HIS A O 1
ATOM 879 N N . SER A 1 110 ? -1.766 -16.000 -7.854 1.00 81.00 110 SER A N 1
ATOM 880 C CA . SER A 1 110 ? -0.853 -16.170 -6.712 1.00 81.00 110 SER A CA 1
ATOM 881 C C . SER A 1 110 ? 0.512 -15.493 -6.884 1.00 81.00 110 SER A C 1
ATOM 883 O O . SER A 1 110 ? 1.338 -15.541 -5.975 1.00 81.00 110 SER A O 1
ATOM 885 N N . TYR A 1 111 ? 0.790 -14.896 -8.046 1.00 81.94 111 TYR A N 1
ATOM 886 C CA . TYR A 1 111 ? 2.060 -14.208 -8.285 1.00 81.94 111 TYR A CA 1
ATOM 887 C C . TYR A 1 111 ? 2.172 -12.902 -7.484 1.00 81.94 111 TYR A C 1
ATOM 889 O O . TYR A 1 111 ? 1.154 -12.232 -7.282 1.00 81.94 111 TYR A O 1
ATOM 897 N N . PRO A 1 112 ? 3.391 -12.511 -7.065 1.00 82.75 112 PRO A N 1
ATOM 898 C CA . PRO A 1 112 ? 3.630 -11.194 -6.492 1.00 82.75 112 PRO A CA 1
ATOM 899 C C . PRO A 1 112 ? 3.198 -10.082 -7.454 1.00 82.75 112 PRO A C 1
ATOM 901 O O . PRO A 1 112 ? 3.484 -10.141 -8.650 1.00 82.75 112 PRO A O 1
ATOM 904 N N . ILE A 1 113 ? 2.523 -9.065 -6.928 1.00 83.69 113 ILE A N 1
ATOM 905 C CA . ILE A 1 113 ? 2.109 -7.884 -7.690 1.00 83.69 113 ILE A CA 1
ATOM 906 C C . ILE A 1 113 ? 3.174 -6.807 -7.561 1.00 83.69 113 ILE A C 1
ATOM 908 O O . ILE A 1 113 ? 3.734 -6.614 -6.484 1.00 83.69 113 ILE A O 1
ATOM 912 N N . SER A 1 114 ? 3.461 -6.088 -8.639 1.00 75.56 114 SER A N 1
ATOM 913 C CA . SER A 1 114 ? 4.350 -4.934 -8.539 1.00 75.56 114 SER A CA 1
ATOM 914 C C . SER A 1 114 ? 3.652 -3.833 -7.743 1.00 75.56 114 SER A C 1
ATOM 916 O O . SER A 1 114 ? 2.472 -3.534 -7.967 1.00 75.56 114 SER A O 1
ATOM 918 N N . VAL A 1 115 ? 4.387 -3.224 -6.814 1.00 72.38 115 VAL A N 1
ATOM 919 C CA . VAL A 1 115 ? 4.013 -1.897 -6.327 1.00 72.38 115 VAL A CA 1
ATOM 920 C C . VAL A 1 115 ? 4.557 -0.922 -7.343 1.00 72.38 115 VAL A C 1
ATOM 922 O O . VAL A 1 115 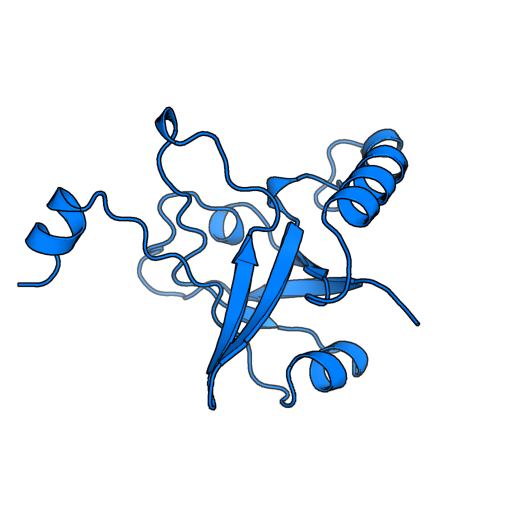? 5.759 -0.885 -7.617 1.00 72.3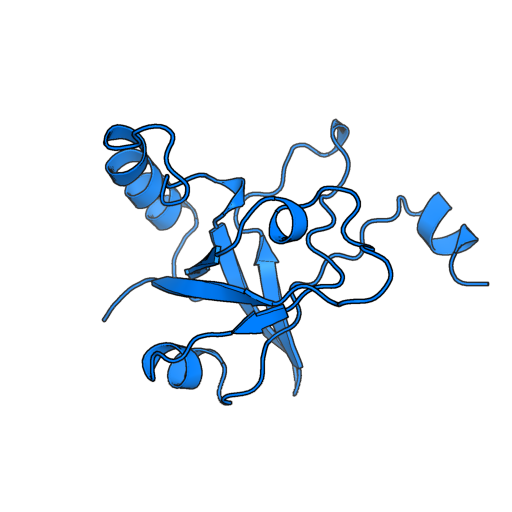8 115 VAL A O 1
ATOM 925 N N . HIS A 1 116 ? 3.631 -0.257 -8.012 1.00 62.41 116 HIS A N 1
ATOM 926 C CA . HIS A 1 116 ? 3.972 0.613 -9.106 1.00 62.41 116 HIS A CA 1
ATOM 927 C C . HIS A 1 116 ? 4.181 2.010 -8.606 1.00 62.41 116 HIS A C 1
ATOM 929 O O . HIS A 1 116 ? 3.233 2.664 -8.179 1.00 62.41 116 HIS A O 1
ATOM 935 N N . ASP A 1 117 ? 5.383 2.505 -8.853 1.00 56.97 117 ASP A N 1
ATOM 936 C CA . ASP A 1 117 ? 5.624 3.918 -8.777 1.00 56.97 117 ASP A CA 1
ATOM 937 C C . ASP A 1 117 ? 6.618 4.288 -9.854 1.00 56.97 117 ASP A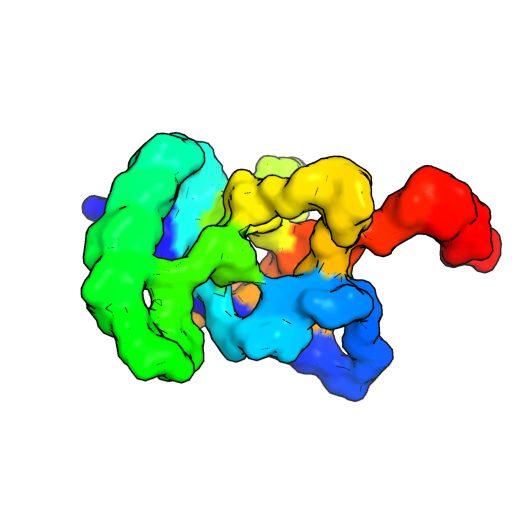 C 1
ATOM 939 O O . ASP A 1 117 ? 7.824 4.078 -9.749 1.00 56.97 117 ASP A O 1
ATOM 943 N N . ARG A 1 118 ? 6.074 4.833 -10.935 1.00 49.41 118 ARG A N 1
ATOM 944 C CA . ARG A 1 118 ? 6.831 5.818 -11.682 1.00 49.41 118 ARG A CA 1
ATOM 945 C C . ARG A 1 118 ? 6.653 7.119 -10.925 1.00 49.41 118 ARG A C 1
ATOM 947 O O . ARG A 1 118 ? 5.590 7.730 -11.024 1.00 49.41 118 ARG A O 1
ATOM 954 N N . PHE A 1 119 ? 7.670 7.540 -10.190 1.00 55.56 119 PHE A N 1
ATOM 955 C CA . PHE A 1 119 ? 7.890 8.968 -10.096 1.00 55.56 119 PHE A CA 1
ATOM 956 C C . PHE A 1 119 ? 9.287 9.328 -10.550 1.00 55.56 119 PHE A C 1
ATOM 958 O O . PHE A 1 119 ? 10.302 9.051 -9.926 1.00 55.56 119 PHE A O 1
ATOM 965 N N . GLU A 1 120 ? 9.251 10.015 -11.663 1.00 48.25 120 GLU A N 1
ATOM 966 C CA . GLU A 1 120 ? 10.222 10.977 -12.090 1.00 48.25 120 GLU A CA 1
ATOM 967 C C . GLU A 1 120 ? 9.383 12.257 -12.229 1.00 48.25 120 GLU A C 1
ATOM 969 O O . GLU A 1 120 ? 8.211 12.202 -12.633 1.00 48.25 120 GLU A O 1
ATOM 974 N N . THR A 1 121 ? 9.924 13.425 -11.899 1.00 55.16 121 THR A N 1
ATOM 975 C CA . THR A 1 121 ? 9.357 14.663 -12.447 1.00 55.16 121 THR A CA 1
ATOM 976 C C . THR A 1 121 ? 9.251 14.503 -13.978 1.00 55.16 121 THR A C 1
ATOM 978 O O . THR A 1 121 ? 10.051 13.785 -14.575 1.00 55.16 121 THR A O 1
ATOM 981 N N . TRP A 1 122 ? 8.289 15.138 -14.666 1.00 49.50 122 TRP A N 1
ATOM 982 C CA . TRP A 1 122 ? 8.233 15.060 -16.144 1.00 49.50 122 TRP A CA 1
ATOM 983 C C . TRP A 1 122 ? 9.600 15.308 -16.825 1.00 49.50 122 TRP A C 1
ATOM 985 O O . TRP A 1 122 ? 9.920 14.606 -17.786 1.00 49.50 122 TRP A O 1
ATOM 995 N N . PRO A 1 123 ? 10.436 16.244 -16.328 1.00 57.44 123 PRO A N 1
ATOM 996 C CA . PRO A 1 123 ? 11.829 16.374 -16.749 1.00 57.44 123 PRO A CA 1
ATOM 997 C C . PRO A 1 123 ? 12.701 15.128 -16.524 1.00 57.44 123 PRO A C 1
ATOM 999 O O . PRO A 1 123 ? 13.395 14.720 -17.450 1.00 57.44 123 PRO A O 1
ATOM 1002 N N . GLU A 1 124 ? 12.672 14.515 -15.339 1.00 54.25 124 GLU A N 1
ATOM 1003 C CA . GLU A 1 124 ? 13.441 13.298 -15.031 1.00 54.25 124 GLU A CA 1
ATOM 1004 C C . GLU A 1 124 ? 12.983 12.104 -15.884 1.00 54.25 124 GLU A C 1
ATOM 1006 O O . GLU A 1 124 ? 13.829 11.364 -16.377 1.00 54.25 124 GLU A O 1
ATOM 1011 N N . TYR A 1 125 ? 11.678 11.979 -16.165 1.00 50.59 125 TYR A N 1
ATOM 1012 C CA . TYR A 1 125 ? 11.138 10.902 -17.003 1.00 50.59 125 TYR A CA 1
ATOM 1013 C C . TYR A 1 125 ? 11.685 10.988 -18.415 1.00 50.59 125 TYR A C 1
ATOM 1015 O O . TYR A 1 125 ? 12.159 10.009 -18.989 1.00 50.59 125 TYR A O 1
ATOM 1023 N N . ASN A 1 126 ? 11.677 12.199 -18.965 1.00 52.38 126 ASN A N 1
ATOM 1024 C CA . ASN A 1 126 ? 12.225 12.453 -20.287 1.00 52.38 126 ASN A CA 1
ATOM 1025 C C . ASN A 1 126 ? 13.752 12.277 -20.333 1.00 52.38 126 ASN A C 1
ATOM 1027 O O . ASN A 1 126 ? 14.275 11.919 -21.383 1.00 52.38 126 ASN A O 1
ATOM 1031 N N . ALA A 1 127 ? 14.463 12.512 -19.224 1.00 59.31 127 ALA A N 1
ATOM 1032 C CA . ALA A 1 127 ? 15.913 12.332 -19.144 1.00 59.31 127 ALA A CA 1
ATOM 1033 C C . ALA A 1 127 ? 16.334 10.857 -19.026 1.00 59.31 127 ALA A C 1
ATOM 1035 O O . ALA A 1 127 ? 17.382 10.484 -19.547 1.00 59.31 127 ALA A O 1
ATOM 1036 N N . LEU A 1 128 ? 15.534 10.031 -18.348 1.00 48.75 128 LEU A N 1
ATOM 1037 C CA . LEU A 1 128 ? 15.830 8.620 -18.077 1.00 48.75 128 LEU A CA 1
ATOM 1038 C C . LEU A 1 128 ? 15.248 7.657 -19.131 1.00 48.75 128 LEU A C 1
ATOM 1040 O O . LEU A 1 128 ? 15.630 6.491 -19.167 1.00 48.75 128 LEU A O 1
ATOM 1044 N N . SER A 1 129 ? 14.368 8.138 -20.018 1.00 40.34 129 SER A N 1
ATOM 1045 C CA . SER A 1 129 ? 13.740 7.355 -21.101 1.00 40.34 129 SER A CA 1
ATOM 1046 C C . SER A 1 129 ? 14.531 7.325 -22.428 1.00 40.34 129 SER A C 1
ATOM 1048 O O . SER A 1 129 ? 13.931 7.056 -23.472 1.00 40.34 129 SER A O 1
ATOM 1050 N N . ILE A 1 130 ? 15.839 7.629 -22.416 1.00 39.16 130 ILE A N 1
ATOM 1051 C CA . ILE A 1 130 ? 16.720 7.691 -23.607 1.00 39.16 130 ILE A CA 1
ATOM 1052 C C . ILE A 1 130 ? 17.619 6.455 -23.691 1.00 39.16 130 ILE A C 1
ATOM 1054 O O . ILE A 1 130 ? 18.278 6.140 -22.677 1.00 39.16 130 ILE A O 1
#

Foldseek 3Di:
DDQWDKWAKAADPDDPPQPPAPSVVARIATEGEPPQDLVNLVVVLVVQQVVDPVDRPHRDQSRYWYWDDDDLAIETHRSDFDDVVVFTGRPFRIWIFDPDVVVCVRRVHRDTHTHDDDTDPPVRCVVVVD